Protein AF-G0NFL6-F1 (afdb_monomer_lite)

Radius of gyration: 31.04 Å; chains: 1; bounding box: 41×30×81 Å

Secondary structure (DSSP, 8-state):
-HHHHHH-HHHHHHHHHHHHHTT--HHHHHHHHHHHHHHHHH--SPPPPPPPPPPPP-SPPPPPHHHHHHHHHHHHHHHHHHHHT-

InterPro domains:
  IPR005485 Large ribosomal subunit protein uL18, eukaryota/archaea [PTHR23410] (1-79)
  IPR025607 Large ribosomal subunit protein uL18, C-terminal, eukaryotes [PF14204] (32-80)

pLDDT: mean 90.77, std 5.14, range [70.81, 97.56]

Sequence (86 aa):
MAYLKEEDEDRYKRQFSKFITAGLNADNLVGTYQKAHSNIRADPSPSAKKAAKPSKRHTGKKLTYDERKQAVADKKALLLQLKEQQ

Structure (mmCIF, N/CA/C/O backbone):
data_AF-G0NFL6-F1
#
_entry.id   AF-G0NFL6-F1
#
loop_
_atom_site.group_PDB
_atom_site.id
_atom_site.type_symbol
_atom_site.label_atom_id
_atom_site.label_alt_id
_atom_site.label_comp_id
_atom_site.label_asym_id
_atom_site.label_entity_id
_atom_site.label_seq_id
_atom_site.pdbx_PDB_ins_code
_atom_site.Cartn_x
_atom_site.Cartn_y
_atom_site.Cartn_z
_atom_site.occupancy
_atom_site.B_iso_or_equiv
_atom_site.auth_seq_id
_atom_site.auth_comp_id
_atom_site.auth_asym_id
_atom_site.auth_atom_id
_atom_site.pdbx_PDB_model_num
ATOM 1 N N . MET A 1 1 ? 13.198 7.387 -20.328 1.00 79.75 1 MET A N 1
ATOM 2 C CA . MET A 1 1 ? 14.232 6.544 -19.686 1.00 79.75 1 MET A CA 1
ATOM 3 C C . MET A 1 1 ? 15.571 6.693 -20.393 1.00 79.75 1 MET A C 1
ATOM 5 O O . MET A 1 1 ? 16.501 7.091 -19.716 1.00 79.75 1 MET A O 1
ATOM 9 N N . ALA A 1 2 ? 15.653 6.459 -21.711 1.00 84.31 2 ALA A N 1
ATOM 10 C CA . ALA A 1 2 ? 16.905 6.546 -22.479 1.00 84.31 2 ALA A CA 1
ATOM 11 C C . ALA A 1 2 ? 17.639 7.896 -22.337 1.00 84.31 2 ALA A C 1
ATOM 13 O O . ALA A 1 2 ? 18.747 7.916 -21.826 1.00 84.31 2 ALA A O 1
ATOM 14 N N . TYR A 1 3 ? 16.969 9.016 -22.629 1.00 87.31 3 TYR A N 1
ATOM 15 C CA . TYR A 1 3 ? 17.562 10.361 -22.532 1.00 87.31 3 TYR A CA 1
ATOM 16 C C . TYR A 1 3 ? 18.215 10.658 -21.171 1.00 87.31 3 TYR A C 1
ATOM 18 O O . TYR A 1 3 ? 19.356 11.084 -21.084 1.00 87.31 3 TYR A O 1
ATOM 26 N N . LEU A 1 4 ? 17.506 10.369 -20.077 1.00 87.88 4 LEU A N 1
ATOM 27 C CA . LEU A 1 4 ? 18.015 10.658 -18.737 1.00 87.88 4 LEU A CA 1
ATOM 28 C C . LEU A 1 4 ? 19.138 9.702 -18.316 1.00 87.88 4 LEU A C 1
ATOM 30 O O . LEU A 1 4 ? 19.946 10.059 -17.476 1.00 87.88 4 LEU A O 1
ATOM 34 N N . LYS A 1 5 ? 19.186 8.493 -18.884 1.00 84.94 5 LYS A N 1
ATOM 35 C CA . LYS A 1 5 ? 20.264 7.533 -18.630 1.00 84.94 5 LYS A CA 1
ATOM 36 C C . LYS A 1 5 ? 21.591 7.996 -19.244 1.00 84.94 5 LYS A C 1
ATOM 38 O O . LYS A 1 5 ? 22.634 7.672 -18.693 1.00 84.94 5 LYS A O 1
ATOM 43 N N . GLU A 1 6 ? 21.531 8.713 -20.363 1.00 85.56 6 GLU A N 1
ATOM 44 C CA . GLU A 1 6 ? 22.701 9.226 -21.087 1.00 85.56 6 GLU A CA 1
ATOM 45 C C . GLU A 1 6 ? 23.172 10.582 -20.540 1.00 85.56 6 GLU A C 1
ATOM 47 O O . GLU A 1 6 ? 24.369 10.800 -20.404 1.00 85.56 6 GLU A O 1
ATOM 52 N N . GLU A 1 7 ? 22.238 11.461 -20.169 1.00 86.62 7 GLU A N 1
ATOM 53 C CA . GLU A 1 7 ? 22.539 12.833 -19.733 1.00 86.62 7 GLU A CA 1
ATOM 54 C C . GLU A 1 7 ? 22.821 12.965 -18.224 1.00 86.62 7 GLU A C 1
ATOM 56 O O . GLU A 1 7 ? 23.670 13.756 -17.818 1.00 86.62 7 GLU A O 1
ATOM 61 N N . ASP A 1 8 ? 22.091 12.238 -17.364 1.00 89.62 8 ASP A N 1
ATOM 62 C CA . ASP A 1 8 ? 22.186 12.389 -15.903 1.00 89.62 8 ASP A CA 1
ATOM 63 C C . ASP A 1 8 ? 21.817 11.089 -15.165 1.00 89.62 8 ASP A C 1
ATOM 65 O O . ASP A 1 8 ? 20.658 10.816 -14.811 1.00 89.62 8 ASP A O 1
ATOM 69 N N . GLU A 1 9 ? 22.843 10.280 -14.900 1.00 86.62 9 GLU A N 1
ATOM 70 C CA . GLU A 1 9 ? 22.694 8.971 -14.265 1.00 86.62 9 GLU A CA 1
ATOM 71 C C . GLU A 1 9 ? 22.134 9.062 -12.831 1.00 86.62 9 GLU A C 1
ATOM 73 O O . GLU A 1 9 ? 21.399 8.172 -12.388 1.00 86.62 9 GLU A O 1
ATOM 78 N N . ASP A 1 10 ? 22.409 10.147 -12.106 1.00 89.62 10 ASP A N 1
ATOM 79 C CA . ASP A 1 10 ? 21.929 10.340 -10.737 1.00 89.62 10 ASP A CA 1
ATOM 80 C C . ASP A 1 10 ? 20.427 10.636 -10.714 1.00 89.62 10 ASP A C 1
ATOM 82 O O . ASP A 1 10 ? 19.667 10.038 -9.934 1.00 89.62 10 ASP A O 1
ATOM 86 N N . ARG A 1 11 ? 19.942 11.486 -11.629 1.00 90.69 11 ARG A N 1
ATOM 87 C CA . ARG A 1 11 ? 18.498 11.675 -11.824 1.00 90.69 11 ARG A CA 1
ATOM 88 C C . ARG A 1 11 ? 17.832 10.398 -12.314 1.00 90.69 11 ARG A C 1
ATOM 90 O O . ARG A 1 11 ? 16.716 10.115 -11.869 1.00 90.69 11 ARG A O 1
ATOM 97 N N . TYR A 1 12 ? 18.493 9.617 -13.170 1.00 91.19 12 TYR A N 1
ATOM 98 C CA . TYR A 1 12 ? 17.980 8.326 -13.626 1.00 91.19 12 TYR A CA 1
ATOM 99 C C . TYR A 1 12 ? 17.793 7.348 -12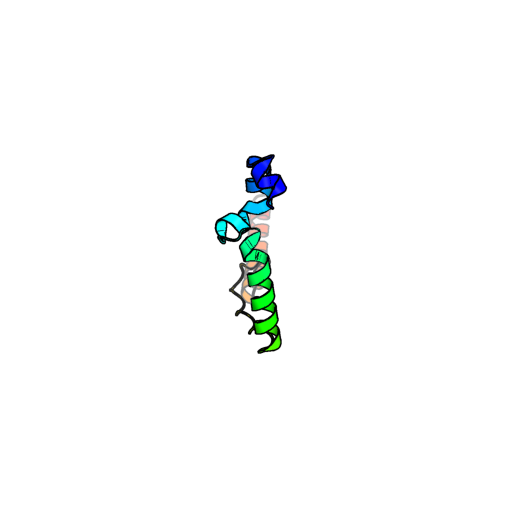.460 1.00 91.19 12 TYR A C 1
ATOM 101 O O . TYR A 1 12 ? 16.695 6.818 -12.276 1.00 91.19 12 TYR A O 1
ATOM 109 N N . LYS A 1 13 ? 18.809 7.174 -11.608 1.00 90.19 13 LYS A N 1
ATOM 110 C CA . LYS A 1 13 ? 18.730 6.332 -10.403 1.00 90.19 13 LYS A CA 1
ATOM 111 C C . LYS A 1 13 ? 17.628 6.801 -9.456 1.00 90.19 13 LYS A C 1
ATOM 113 O O . LYS A 1 13 ? 16.871 5.977 -8.943 1.00 90.19 13 LYS A O 1
ATOM 118 N N . ARG A 1 14 ? 17.471 8.116 -9.267 1.00 92.62 14 ARG A N 1
ATOM 119 C CA . ARG A 1 14 ? 16.427 8.679 -8.395 1.00 92.62 14 ARG A CA 1
ATOM 120 C C . ARG A 1 14 ? 15.017 8.418 -8.928 1.00 92.62 14 ARG A C 1
ATOM 122 O O . ARG A 1 14 ? 14.151 7.977 -8.174 1.00 92.62 14 ARG A O 1
ATOM 129 N N . GLN A 1 15 ? 14.777 8.692 -10.211 1.00 91.38 15 GLN A N 1
ATOM 130 C CA . GLN A 1 15 ? 13.446 8.590 -10.823 1.00 91.38 15 GLN A CA 1
ATOM 131 C C . GLN A 1 15 ? 13.041 7.141 -11.121 1.00 91.38 15 GLN A C 1
ATOM 133 O O . GLN A 1 15 ? 11.880 6.777 -10.946 1.00 91.38 15 GLN A O 1
ATOM 138 N N . PHE A 1 16 ? 13.994 6.304 -11.532 1.00 93.00 16 PHE A N 1
ATOM 139 C CA . PHE A 1 16 ? 13.740 4.943 -12.007 1.00 93.00 16 PHE A CA 1
ATOM 140 C C . PHE A 1 16 ? 14.253 3.854 -11.058 1.00 93.00 16 PHE A C 1
ATOM 142 O O . PHE A 1 16 ? 14.327 2.693 -11.450 1.00 93.00 16 PHE A O 1
ATOM 149 N N . SER A 1 17 ? 14.532 4.184 -9.793 1.00 92.44 17 SER A N 1
ATOM 150 C CA . SER A 1 17 ? 14.984 3.237 -8.756 1.00 92.44 17 SER A CA 1
ATOM 151 C C . SER A 1 17 ? 14.195 1.921 -8.739 1.00 92.44 17 SER A C 1
ATOM 153 O O . SER A 1 17 ? 14.782 0.846 -8.815 1.00 92.44 17 SER A O 1
ATOM 155 N N . LYS A 1 18 ? 12.857 1.988 -8.723 1.00 93.62 18 LYS A N 1
ATOM 156 C CA . LYS A 1 18 ? 11.991 0.794 -8.736 1.00 93.62 18 LYS A CA 1
ATOM 157 C C . LYS A 1 18 ? 12.110 -0.032 -10.020 1.00 93.62 18 LYS A C 1
ATOM 159 O O . LYS A 1 18 ? 12.033 -1.256 -9.966 1.00 93.62 18 LYS A O 1
ATOM 164 N N . PHE A 1 19 ? 12.296 0.624 -11.163 1.00 91.06 19 PHE A N 1
ATOM 165 C CA . PHE A 1 19 ? 12.477 -0.056 -12.447 1.00 91.06 19 PHE A CA 1
ATOM 166 C C . PHE A 1 19 ? 13.817 -0.790 -12.476 1.00 91.06 19 PHE A C 1
ATOM 168 O O . PHE A 1 19 ? 13.849 -1.960 -12.839 1.00 91.06 19 PHE A O 1
ATOM 175 N N . ILE A 1 20 ? 14.879 -0.160 -11.964 1.00 89.31 20 ILE A N 1
ATOM 176 C CA . ILE A 1 20 ? 16.199 -0.783 -11.811 1.00 89.31 20 ILE A CA 1
ATOM 177 C C . ILE A 1 20 ? 16.105 -2.013 -10.897 1.00 89.31 20 ILE A C 1
ATOM 179 O O . ILE A 1 20 ? 16.560 -3.087 -11.279 1.00 89.31 20 ILE A O 1
ATOM 183 N N . THR A 1 21 ? 15.438 -1.907 -9.738 1.00 92.31 21 THR A N 1
ATOM 184 C CA . THR A 1 21 ? 15.249 -3.062 -8.834 1.00 92.31 21 THR A CA 1
ATOM 185 C C . THR A 1 21 ? 14.420 -4.188 -9.453 1.00 92.31 21 THR A C 1
ATOM 187 O O . THR A 1 21 ? 14.577 -5.343 -9.073 1.00 92.31 21 THR A O 1
ATOM 190 N N . ALA A 1 22 ? 13.537 -3.861 -10.398 1.00 91.19 22 ALA A N 1
ATOM 191 C CA . ALA A 1 22 ? 12.692 -4.821 -11.099 1.00 91.19 22 ALA A CA 1
ATOM 192 C C . ALA A 1 22 ? 13.318 -5.348 -12.407 1.00 91.19 22 ALA A C 1
ATOM 194 O O . ALA A 1 22 ? 12.679 -6.138 -13.098 1.00 91.19 22 ALA A O 1
ATOM 195 N N . GLY A 1 23 ? 14.530 -4.906 -12.777 1.00 89.12 23 GLY A N 1
ATOM 196 C CA . GLY A 1 23 ? 15.175 -5.265 -14.047 1.00 89.12 23 GLY A CA 1
ATOM 197 C C . GLY A 1 23 ? 14.463 -4.709 -15.289 1.00 89.12 23 GLY A C 1
ATOM 198 O O . GLY A 1 23 ? 14.611 -5.245 -16.388 1.00 89.12 23 GLY A O 1
ATOM 199 N N . LEU A 1 24 ? 13.662 -3.654 -15.130 1.00 89.69 24 LEU A N 1
ATOM 200 C CA . LEU A 1 24 ? 12.911 -3.017 -16.206 1.00 89.69 24 LEU A CA 1
ATOM 201 C C . LEU A 1 24 ? 13.698 -1.839 -16.797 1.00 89.69 24 LEU A C 1
ATOM 203 O O . LEU A 1 24 ? 14.169 -0.962 -16.078 1.00 89.69 24 LEU A O 1
ATOM 207 N N . ASN A 1 25 ? 13.794 -1.817 -18.122 1.00 87.62 25 ASN A N 1
ATOM 208 C CA . ASN A 1 25 ? 14.487 -0.831 -18.945 1.00 87.62 25 ASN A CA 1
ATOM 209 C C . ASN A 1 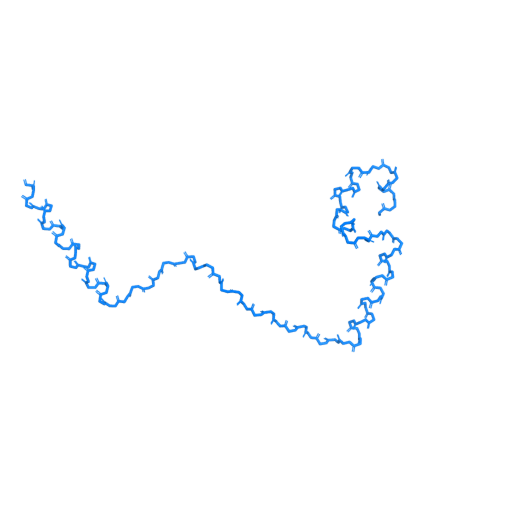25 ? 13.526 -0.274 -20.008 1.00 87.62 25 ASN A C 1
ATOM 211 O O . ASN A 1 25 ? 12.422 -0.782 -20.189 1.00 87.62 25 ASN A O 1
ATOM 215 N N . ALA A 1 26 ? 13.957 0.749 -20.749 1.00 88.50 26 ALA A N 1
ATOM 216 C CA . ALA A 1 26 ? 13.139 1.363 -21.799 1.00 88.50 26 ALA A CA 1
ATOM 217 C C . ALA A 1 26 ? 12.614 0.336 -22.825 1.00 88.50 26 ALA A C 1
ATOM 219 O O . ALA A 1 26 ? 11.440 0.381 -23.187 1.00 88.50 26 ALA A O 1
ATOM 220 N N . ASP A 1 27 ? 13.455 -0.623 -23.217 1.00 88.31 27 ASP A N 1
ATOM 221 C CA . ASP A 1 27 ? 13.148 -1.581 -24.285 1.00 88.31 27 ASP A CA 1
ATOM 222 C C . ASP A 1 27 ? 12.173 -2.680 -23.841 1.00 88.31 27 ASP A C 1
ATOM 224 O O . ASP A 1 27 ? 11.282 -3.084 -24.587 1.00 88.31 27 ASP A O 1
ATOM 228 N N . ASN A 1 28 ? 12.296 -3.160 -22.599 1.00 91.31 28 ASN A N 1
ATOM 229 C CA . ASN A 1 28 ? 11.458 -4.254 -22.094 1.00 91.31 28 ASN A CA 1
ATOM 230 C C . ASN A 1 28 ? 10.112 -3.776 -21.521 1.00 91.31 28 ASN A C 1
ATOM 232 O O . ASN A 1 28 ? 9.195 -4.581 -21.318 1.00 91.31 28 ASN A O 1
ATOM 236 N N . LEU A 1 29 ? 9.966 -2.469 -21.290 1.00 89.81 29 LEU A N 1
ATOM 237 C CA . LEU A 1 29 ? 8.777 -1.886 -20.686 1.00 89.81 29 LEU A CA 1
ATOM 238 C C . LEU A 1 29 ? 7.538 -2.076 -21.573 1.00 89.81 29 LEU A C 1
ATOM 240 O O . LEU A 1 29 ? 6.485 -2.487 -21.087 1.00 89.81 29 LEU A O 1
ATOM 244 N N . VAL A 1 30 ? 7.675 -1.846 -22.883 1.00 91.00 30 VAL A N 1
ATOM 245 C CA . VAL A 1 30 ? 6.573 -1.974 -23.853 1.00 91.00 30 VAL A CA 1
ATOM 246 C C . VAL A 1 30 ? 6.054 -3.412 -23.912 1.00 91.00 30 VAL A C 1
ATOM 248 O O . VAL A 1 30 ? 4.850 -3.642 -23.773 1.00 91.00 30 VAL A O 1
ATOM 251 N N . GLY A 1 31 ? 6.957 -4.390 -24.038 1.00 93.44 31 GLY A N 1
ATOM 252 C CA . GLY A 1 31 ? 6.588 -5.809 -24.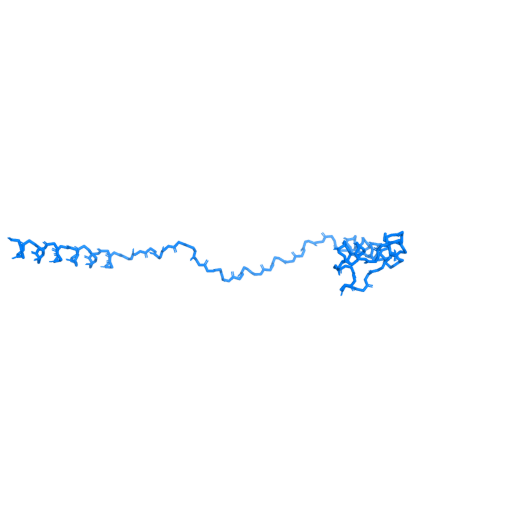071 1.00 93.44 31 GLY A CA 1
ATOM 253 C C . GLY A 1 31 ? 5.925 -6.275 -22.771 1.00 93.44 31 GLY A C 1
ATOM 254 O O . GLY A 1 31 ? 4.958 -7.039 -22.796 1.00 93.44 31 GLY A O 1
ATOM 255 N N . THR A 1 32 ? 6.378 -5.752 -21.628 1.00 93.00 32 THR A N 1
ATOM 256 C CA . THR A 1 32 ? 5.778 -6.049 -20.320 1.00 93.00 32 THR A CA 1
ATOM 257 C C . THR A 1 32 ? 4.323 -5.577 -20.247 1.00 93.00 32 THR A C 1
ATOM 259 O O . THR A 1 32 ? 3.456 -6.336 -19.808 1.00 93.00 32 THR A O 1
ATOM 262 N N . TYR A 1 33 ? 4.020 -4.366 -20.732 1.00 94.12 33 TYR A N 1
ATOM 263 C CA . TYR A 1 33 ? 2.648 -3.848 -20.754 1.00 94.12 33 TYR A CA 1
ATOM 264 C C . TYR A 1 33 ? 1.737 -4.606 -21.723 1.00 94.12 33 TYR A C 1
ATOM 266 O O . TYR A 1 33 ? 0.603 -4.928 -21.368 1.00 94.12 33 TYR A O 1
ATOM 274 N N . GLN A 1 34 ? 2.218 -4.955 -22.919 1.00 95.62 34 GLN A N 1
ATOM 275 C CA . GLN A 1 34 ? 1.439 -5.756 -23.872 1.00 95.62 34 GLN A CA 1
ATOM 276 C C . GLN A 1 34 ? 1.065 -7.127 -23.294 1.00 95.62 34 GLN A C 1
ATOM 278 O O . GLN A 1 34 ? -0.088 -7.563 -23.393 1.00 95.62 34 GLN A O 1
ATOM 283 N N . LYS A 1 35 ? 2.017 -7.784 -22.622 1.00 94.69 35 LYS A N 1
ATOM 284 C CA . LYS A 1 35 ? 1.774 -9.046 -21.918 1.00 94.69 35 LYS A CA 1
ATOM 285 C C . LYS A 1 35 ? 0.767 -8.873 -20.781 1.00 94.69 35 LYS A C 1
ATOM 287 O O . LYS A 1 35 ? -0.168 -9.661 -20.676 1.00 94.69 35 LYS A O 1
ATOM 292 N N . ALA A 1 36 ? 0.908 -7.822 -19.971 1.00 93.75 36 ALA A N 1
ATOM 293 C CA . ALA A 1 36 ? -0.031 -7.526 -18.889 1.00 93.75 36 ALA A CA 1
ATOM 294 C C . ALA A 1 36 ? -1.461 -7.321 -19.413 1.00 93.75 36 ALA A C 1
ATOM 296 O O . ALA A 1 36 ? -2.400 -7.910 -18.884 1.00 93.75 36 ALA A O 1
ATOM 297 N N . HIS A 1 37 ? -1.632 -6.558 -20.494 1.00 95.12 37 HIS A N 1
ATOM 298 C CA . HIS A 1 37 ? -2.939 -6.362 -21.118 1.00 95.12 37 HIS A CA 1
ATOM 299 C C . HIS A 1 37 ? -3.541 -7.656 -21.669 1.00 95.12 37 HIS A C 1
ATOM 301 O O . HIS A 1 37 ? -4.745 -7.863 -21.543 1.00 95.12 37 HIS A O 1
ATOM 307 N N . SER A 1 38 ? -2.726 -8.520 -22.274 1.00 95.75 38 SER A N 1
ATOM 308 C CA . SER A 1 38 ? -3.185 -9.823 -22.770 1.00 95.75 38 SER A CA 1
ATOM 309 C C . SER A 1 38 ? -3.675 -10.706 -21.620 1.00 95.75 38 SER A C 1
ATOM 311 O O . SER A 1 38 ? -4.758 -11.276 -21.703 1.00 95.75 38 SER A O 1
ATOM 313 N N . ASN A 1 39 ? -2.938 -10.725 -20.506 1.00 94.00 39 ASN A N 1
ATOM 314 C CA . ASN A 1 39 ? -3.312 -11.479 -19.310 1.00 94.00 39 ASN A CA 1
ATOM 315 C C . ASN A 1 39 ? -4.612 -10.961 -18.670 1.00 94.00 39 ASN A C 1
ATOM 317 O O . ASN A 1 39 ? -5.474 -11.762 -18.330 1.00 94.00 39 ASN A O 1
ATOM 321 N N . ILE A 1 40 ? -4.786 -9.637 -18.554 1.00 94.81 40 ILE A N 1
ATOM 322 C CA . ILE A 1 40 ? -6.009 -9.028 -17.994 1.00 94.81 40 ILE A CA 1
ATOM 323 C C . ILE A 1 40 ? -7.231 -9.300 -18.885 1.00 94.81 40 ILE A C 1
ATOM 325 O O . ILE A 1 40 ? -8.337 -9.462 -18.382 1.00 94.81 40 ILE A O 1
ATOM 329 N N . ARG A 1 41 ? -7.058 -9.345 -20.214 1.00 94.44 41 ARG A N 1
ATOM 330 C CA . ARG A 1 41 ? -8.154 -9.696 -21.133 1.00 94.44 41 ARG A CA 1
ATOM 331 C C . ARG A 1 41 ? -8.533 -11.172 -21.052 1.00 94.44 41 ARG A C 1
ATOM 333 O O . ARG A 1 41 ? -9.707 -11.484 -21.209 1.00 94.44 41 ARG A O 1
ATOM 340 N N . ALA A 1 42 ? -7.555 -12.054 -20.841 1.00 94.50 42 ALA A N 1
ATOM 341 C CA . ALA A 1 42 ? -7.790 -13.487 -20.703 1.00 94.50 42 ALA A CA 1
ATOM 342 C C . ALA A 1 42 ? -8.526 -13.831 -19.397 1.00 94.50 42 ALA A C 1
ATOM 344 O O . ALA A 1 42 ? -9.424 -14.667 -19.415 1.00 94.50 42 ALA A O 1
ATOM 345 N N . ASP A 1 43 ? -8.180 -13.165 -18.291 1.00 90.62 43 ASP A N 1
ATOM 346 C CA . ASP A 1 43 ? -8.874 -13.298 -17.009 1.00 90.62 43 ASP A CA 1
ATOM 347 C C . ASP A 1 43 ? -9.230 -11.913 -16.438 1.00 90.62 43 ASP A C 1
ATOM 349 O O . ASP A 1 43 ? -8.407 -11.282 -15.764 1.00 90.62 43 ASP A O 1
ATOM 353 N N . PRO A 1 44 ? -10.453 -11.415 -16.702 1.00 91.81 44 PRO A N 1
ATOM 354 C CA . PRO A 1 44 ? -10.912 -10.130 -16.187 1.00 91.81 44 PRO A CA 1
ATOM 355 C C . PRO A 1 44 ? -11.378 -10.208 -14.724 1.00 91.81 44 PRO A C 1
ATOM 357 O O . PRO A 1 44 ? -11.870 -9.211 -14.188 1.00 91.81 44 PRO A O 1
ATOM 360 N N . SER A 1 45 ? -11.295 -11.377 -14.078 1.00 90.94 45 SER A N 1
ATOM 361 C CA . SER A 1 45 ? -11.807 -11.549 -12.724 1.00 90.94 45 SER A CA 1
ATOM 362 C C . SER A 1 45 ? -10.954 -10.797 -11.688 1.00 90.94 45 SER A C 1
ATOM 364 O O . SER A 1 45 ? -9.733 -10.662 -11.823 1.00 90.94 45 SER A O 1
ATOM 366 N N . PRO A 1 46 ? -11.575 -10.250 -10.628 1.00 85.69 46 PRO A N 1
ATOM 367 C CA . PRO A 1 46 ? -10.837 -9.565 -9.582 1.00 85.69 46 PRO A CA 1
ATOM 368 C C . PRO A 1 46 ? -10.031 -10.568 -8.751 1.00 85.69 46 PRO A C 1
ATOM 370 O O . PRO A 1 46 ? -10.563 -11.564 -8.261 1.00 85.69 46 PRO A O 1
ATOM 373 N N . SER A 1 47 ? -8.758 -10.255 -8.500 1.00 83.12 47 SER A N 1
ATOM 374 C CA . SER A 1 47 ? -7.930 -11.033 -7.573 1.00 83.12 47 SER A CA 1
ATOM 375 C C . SER A 1 47 ? -8.595 -11.152 -6.196 1.00 83.12 47 SER A C 1
ATOM 377 O O . SER A 1 47 ? -9.134 -10.167 -5.676 1.00 83.12 47 SER A O 1
ATOM 379 N N . ALA A 1 48 ? -8.485 -12.324 -5.569 1.00 86.06 48 ALA A N 1
ATOM 380 C CA . ALA A 1 48 ? -9.010 -12.553 -4.229 1.00 86.06 48 ALA A CA 1
ATOM 381 C C . ALA A 1 48 ? -8.435 -11.545 -3.216 1.00 86.06 48 ALA A C 1
ATOM 383 O O . ALA A 1 48 ? -7.229 -11.274 -3.181 1.00 86.06 48 ALA A O 1
ATOM 384 N N . LYS A 1 49 ? -9.303 -10.996 -2.358 1.00 84.00 49 LYS A N 1
ATOM 385 C CA . LYS A 1 49 ? -8.877 -10.096 -1.281 1.00 84.00 49 LYS A CA 1
ATOM 386 C C . LYS A 1 49 ? -7.938 -10.849 -0.342 1.00 84.00 49 LYS A C 1
ATOM 388 O O . LYS A 1 49 ? -8.278 -11.913 0.168 1.00 84.00 49 LYS A O 1
ATOM 393 N N . LYS A 1 50 ? -6.765 -10.272 -0.075 1.00 84.75 50 LYS A N 1
ATOM 394 C CA . LYS A 1 50 ? -5.865 -10.793 0.959 1.00 84.75 50 LYS A CA 1
ATOM 395 C C . LYS A 1 50 ? -6.569 -10.707 2.313 1.00 84.75 50 LYS A C 1
ATOM 397 O O . LYS A 1 50 ? -7.198 -9.691 2.612 1.00 84.75 50 LYS A O 1
ATOM 402 N N . ALA A 1 51 ? -6.445 -11.757 3.122 1.00 84.50 51 ALA A N 1
ATOM 403 C CA . ALA A 1 51 ? -6.971 -11.756 4.480 1.00 84.50 51 ALA A CA 1
ATOM 404 C C . ALA A 1 51 ? -6.400 -10.563 5.260 1.00 84.50 51 ALA A C 1
ATOM 406 O O . ALA A 1 51 ? -5.202 -10.265 5.178 1.00 84.50 51 ALA A O 1
ATOM 407 N N . ALA A 1 52 ? -7.266 -9.864 5.995 1.00 81.75 52 ALA A N 1
ATOM 408 C CA . ALA A 1 52 ? -6.841 -8.753 6.829 1.00 81.75 52 ALA A CA 1
ATOM 409 C C . ALA A 1 52 ? -5.852 -9.272 7.879 1.00 81.75 52 ALA A C 1
ATOM 411 O O . ALA A 1 52 ? -6.165 -10.183 8.647 1.00 81.75 52 ALA A O 1
ATOM 412 N N . LYS A 1 53 ? -4.644 -8.700 7.907 1.00 82.69 53 LYS A N 1
ATOM 413 C CA . LYS A 1 53 ? -3.695 -8.977 8.987 1.00 82.69 53 LYS A CA 1
ATOM 414 C C . LYS A 1 53 ? -4.256 -8.395 10.289 1.00 82.69 53 LYS A C 1
ATOM 416 O O . LYS A 1 53 ? -4.826 -7.300 10.239 1.00 82.69 53 LYS A O 1
ATOM 421 N N . PRO A 1 54 ? -4.082 -9.067 11.440 1.00 81.25 54 PRO A N 1
ATOM 422 C CA . PRO A 1 54 ? -4.448 -8.479 12.721 1.00 81.25 54 PRO A CA 1
ATOM 423 C C . PRO A 1 54 ? -3.670 -7.169 12.895 1.00 81.25 54 PRO A C 1
ATOM 425 O O . PRO A 1 54 ? -2.439 -7.163 12.896 1.00 81.25 54 PRO A O 1
ATOM 428 N N . SER A 1 55 ? -4.385 -6.046 12.969 1.00 81.69 55 SER A N 1
ATOM 429 C CA . SER A 1 55 ? -3.781 -4.731 13.172 1.00 81.69 55 SER A CA 1
ATOM 430 C C . SER A 1 55 ? -3.686 -4.417 14.661 1.00 81.69 55 SER A C 1
ATOM 432 O O . SER A 1 55 ? -4.522 -4.836 15.468 1.00 81.69 55 SER A O 1
ATOM 434 N N . LYS A 1 56 ? -2.654 -3.658 15.046 1.00 85.44 56 LYS A N 1
ATOM 435 C CA . LYS A 1 56 ? -2.565 -3.120 16.403 1.00 85.44 56 LYS A CA 1
ATOM 436 C C . LYS A 1 56 ? -3.750 -2.184 16.622 1.00 85.44 56 LYS A C 1
ATOM 438 O O . LYS A 1 56 ? -3.983 -1.261 15.845 1.00 85.44 56 LYS A O 1
ATOM 443 N N . ARG A 1 57 ? -4.504 -2.416 17.691 1.00 84.19 57 ARG A N 1
ATOM 444 C CA . ARG A 1 57 ? -5.650 -1.576 18.027 1.00 84.19 57 ARG A CA 1
ATOM 445 C C . ARG A 1 57 ? -5.169 -0.227 18.569 1.00 84.19 57 ARG A C 1
ATOM 447 O O . ARG A 1 57 ? -4.407 -0.190 19.529 1.00 84.19 57 ARG A O 1
ATOM 454 N N . HIS A 1 58 ? -5.632 0.867 17.964 1.00 87.62 58 HIS A N 1
ATOM 455 C CA . HIS A 1 58 ? -5.292 2.233 18.388 1.00 87.62 58 HIS A CA 1
ATOM 456 C C . HIS A 1 58 ? -6.136 2.731 19.573 1.00 87.62 58 HIS A C 1
ATOM 458 O O . HIS A 1 58 ? -5.723 3.639 20.284 1.00 87.62 58 HIS A O 1
ATOM 464 N N . THR A 1 59 ? -7.317 2.147 19.799 1.00 89.00 59 THR A N 1
ATOM 465 C CA . THR A 1 59 ? -8.211 2.511 20.910 1.00 89.00 59 THR A CA 1
ATOM 466 C C . THR A 1 59 ? -7.992 1.619 22.137 1.00 89.00 59 THR A C 1
ATOM 468 O O . THR A 1 59 ? -7.622 0.452 22.010 1.00 89.00 59 THR A O 1
ATOM 471 N N . GLY A 1 60 ? -8.247 2.144 23.342 1.00 86.25 60 GLY A N 1
ATOM 472 C CA . GLY A 1 60 ? -8.156 1.391 24.606 1.00 86.25 60 GLY A CA 1
ATOM 473 C C . GLY A 1 60 ? -9.256 0.333 24.741 1.00 86.25 60 GLY A C 1
ATOM 474 O O . GLY A 1 60 ? -10.346 0.499 24.193 1.00 86.25 60 GLY A O 1
ATOM 475 N N . LYS A 1 61 ? -8.977 -0.830 25.354 1.00 89.31 61 LYS A N 1
ATOM 476 C CA . LYS A 1 61 ? -9.954 -1.941 25.497 1.00 89.31 61 LYS A CA 1
ATOM 477 C C . LYS A 1 61 ? -11.193 -1.455 26.249 1.00 89.31 61 LYS A C 1
ATOM 479 O O . LYS A 1 61 ? -11.070 -0.703 27.208 1.00 89.31 61 LYS A O 1
ATOM 484 N N . LYS A 1 62 ? -12.386 -1.857 25.794 1.00 92.56 62 LYS A N 1
ATOM 485 C CA . LYS A 1 62 ? -13.607 -1.592 26.560 1.00 92.56 62 LYS A CA 1
ATOM 486 C C . LYS A 1 62 ? -13.524 -2.369 27.872 1.00 92.56 62 LYS A C 1
ATOM 488 O O . LYS A 1 62 ? -13.320 -3.580 27.834 1.00 92.56 62 LYS A O 1
ATOM 493 N N . LEU A 1 63 ? -13.680 -1.658 28.985 1.00 93.69 63 LEU A N 1
ATOM 494 C CA . LEU A 1 63 ? -13.733 -2.25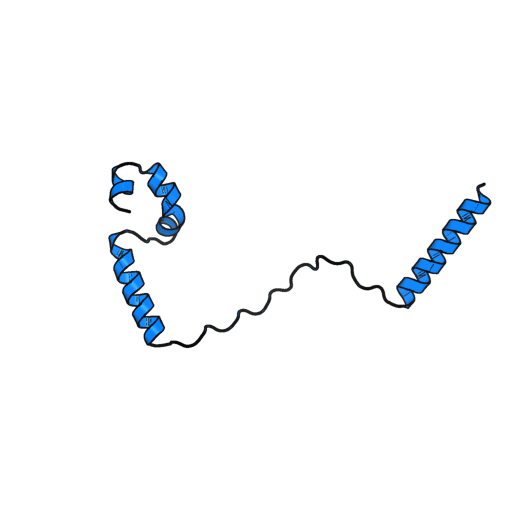8 30.312 1.00 93.69 63 LEU A CA 1
ATOM 495 C C . LEU A 1 63 ? -15.059 -3.005 30.493 1.00 93.69 63 LEU A C 1
ATOM 497 O O . LEU A 1 63 ? -16.139 -2.516 30.129 1.00 93.69 63 LEU A O 1
ATOM 501 N N . THR A 1 64 ? -14.966 -4.183 31.087 1.00 96.50 64 THR A N 1
ATOM 502 C CA . THR A 1 64 ? -16.104 -4.969 31.563 1.00 96.50 64 THR A CA 1
ATOM 503 C C . THR A 1 64 ? -16.832 -4.240 32.699 1.00 96.50 64 THR A C 1
ATOM 505 O O . THR A 1 64 ? -16.424 -3.163 33.145 1.00 96.50 64 THR A O 1
ATOM 508 N N . TYR A 1 65 ? -17.982 -4.765 33.121 1.00 96.75 65 TYR A N 1
ATOM 509 C CA . TYR A 1 65 ? -18.732 -4.181 34.233 1.00 96.75 65 TYR A CA 1
ATOM 510 C C . TYR A 1 65 ? -17.972 -4.313 35.561 1.00 96.75 65 TYR A C 1
ATOM 512 O O . TYR A 1 65 ? -17.864 -3.332 36.296 1.00 96.75 65 TYR A O 1
ATOM 520 N N . ASP A 1 66 ? -17.370 -5.475 35.817 1.00 96.56 66 ASP A N 1
ATOM 521 C CA . ASP A 1 66 ? -16.634 -5.741 37.057 1.00 96.56 66 ASP A CA 1
ATOM 522 C C . ASP A 1 66 ? -15.366 -4.889 37.164 1.00 96.56 66 ASP A C 1
ATOM 524 O O . ASP A 1 66 ? -15.134 -4.263 38.197 1.00 96.56 66 ASP A O 1
ATOM 528 N N . GLU A 1 67 ? -14.609 -4.741 36.068 1.00 96.50 67 GLU A N 1
ATOM 529 C CA . GLU A 1 67 ? -13.452 -3.831 36.009 1.00 96.50 67 GLU A CA 1
ATOM 530 C C . GLU A 1 67 ? -13.863 -2.374 36.284 1.00 96.50 67 GLU A C 1
ATOM 532 O O . GLU A 1 67 ? -13.161 -1.643 36.982 1.00 96.50 67 GLU A O 1
ATOM 537 N N . ARG A 1 68 ? -15.028 -1.941 35.776 1.00 96.94 68 ARG A N 1
ATOM 538 C CA . ARG A 1 68 ? -15.565 -0.601 36.065 1.00 96.94 68 ARG A CA 1
ATOM 539 C C . ARG A 1 68 ? -15.960 -0.448 37.531 1.00 96.94 68 ARG A C 1
ATOM 541 O O . ARG A 1 68 ? -15.699 0.602 38.113 1.00 96.94 68 ARG A O 1
ATOM 548 N N . LYS A 1 69 ? -16.574 -1.469 38.133 1.00 97.56 69 LYS A N 1
ATOM 549 C CA . LYS A 1 69 ? -16.955 -1.459 39.552 1.00 97.56 69 LYS A CA 1
ATOM 550 C C . LYS A 1 69 ? -15.722 -1.384 40.452 1.00 97.56 69 LYS A C 1
ATOM 552 O O . LYS A 1 69 ? -15.720 -0.584 41.386 1.00 97.56 69 LYS A O 1
ATOM 557 N N . GLN A 1 70 ? -14.676 -2.145 40.128 1.00 97.19 70 GLN A N 1
ATOM 558 C CA . GLN A 1 70 ? -13.412 -2.111 40.857 1.00 97.19 70 GLN A CA 1
ATOM 559 C C . GLN A 1 70 ? -12.744 -0.738 40.747 1.00 97.19 70 GLN A C 1
ATOM 561 O O . GLN A 1 70 ? -12.445 -0.132 41.767 1.00 97.19 70 GLN A O 1
ATOM 566 N N . ALA A 1 71 ? -12.648 -0.171 39.539 1.00 95.94 71 ALA A N 1
ATOM 567 C CA . ALA A 1 71 ? -12.082 1.166 39.347 1.00 95.94 71 ALA A CA 1
ATOM 568 C C . ALA A 1 71 ? -12.825 2.253 40.150 1.00 95.94 71 ALA A C 1
ATOM 570 O O . ALA A 1 71 ? -12.214 3.198 40.648 1.00 95.94 71 ALA A O 1
ATOM 571 N N . VAL A 1 72 ? -14.150 2.128 40.301 1.00 97.19 72 VAL A N 1
ATOM 572 C CA . VAL A 1 72 ? -14.941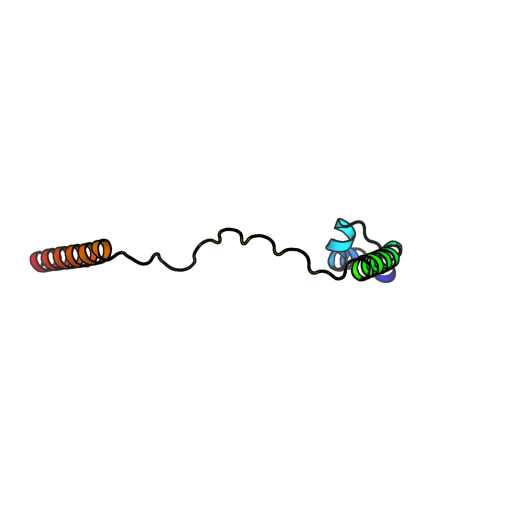 3.025 41.157 1.00 97.19 72 VAL A CA 1
ATOM 573 C C . VAL A 1 72 ? -14.635 2.799 42.640 1.00 97.19 72 VAL A C 1
ATOM 575 O O . VAL A 1 72 ? -14.528 3.778 43.378 1.00 97.19 72 VAL A O 1
ATOM 578 N N . ALA A 1 73 ? -14.505 1.548 43.084 1.00 97.06 73 ALA A N 1
ATOM 579 C CA . ALA A 1 73 ? -14.159 1.219 44.466 1.00 97.06 73 ALA A CA 1
ATOM 580 C C . ALA A 1 73 ? -12.762 1.743 44.836 1.00 97.06 73 ALA A C 1
ATOM 582 O O . ALA A 1 73 ? -12.630 2.457 45.828 1.00 97.06 73 ALA A O 1
ATOM 583 N N . ASP A 1 74 ? -11.764 1.497 43.986 1.00 96.75 74 ASP A N 1
ATOM 584 C CA . ASP A 1 74 ? -10.384 1.956 44.173 1.00 96.75 74 ASP A CA 1
ATOM 585 C C . ASP A 1 74 ? -10.317 3.485 44.229 1.00 96.75 74 ASP A C 1
ATOM 587 O O . ASP A 1 74 ? -9.688 4.064 45.114 1.00 96.75 74 ASP A O 1
ATOM 591 N N . LYS A 1 75 ? -11.044 4.165 43.330 1.00 97.25 75 LYS A N 1
ATOM 592 C CA . LYS A 1 75 ? -11.114 5.631 43.317 1.00 97.25 75 LYS A CA 1
ATOM 593 C C . LYS A 1 75 ? -11.743 6.190 44.594 1.00 97.25 75 LYS A C 1
ATOM 595 O O . LYS A 1 75 ? -11.293 7.220 45.086 1.00 97.25 75 LYS A O 1
ATOM 600 N N . LYS A 1 76 ? -12.773 5.533 45.137 1.00 97.00 76 LYS A N 1
ATOM 601 C CA . LYS A 1 76 ? -13.390 5.929 46.413 1.00 97.00 76 LYS A CA 1
ATOM 602 C C . LYS A 1 76 ? -12.444 5.707 47.593 1.00 97.00 76 LYS A C 1
ATOM 604 O O . LYS A 1 76 ? -12.339 6.594 48.433 1.00 97.00 76 LYS A O 1
ATOM 609 N N . ALA A 1 77 ? -11.756 4.567 47.639 1.00 96.69 77 ALA A N 1
ATOM 610 C CA . ALA A 1 77 ? -10.799 4.251 48.697 1.00 96.69 77 ALA A CA 1
ATOM 611 C C . ALA A 1 77 ? -9.632 5.250 48.720 1.00 96.69 77 ALA A C 1
ATOM 613 O O . ALA A 1 77 ? -9.307 5.793 49.773 1.00 96.69 77 ALA A O 1
ATOM 614 N N . LEU A 1 78 ? -9.078 5.571 47.546 1.00 96.38 78 LEU A N 1
ATOM 615 C CA . LEU A 1 78 ? -8.019 6.570 47.405 1.00 96.38 78 LEU A CA 1
ATOM 616 C C . LEU A 1 78 ? -8.466 7.955 47.897 1.00 96.38 78 LEU A C 1
ATOM 618 O O . LEU A 1 78 ? -7.730 8.629 48.610 1.00 96.38 78 LEU A O 1
ATOM 622 N N . LEU A 1 79 ? -9.680 8.381 47.533 1.00 96.69 79 LEU A N 1
ATOM 623 C CA . LEU A 1 79 ? -10.223 9.666 47.982 1.00 96.69 79 LEU A CA 1
ATOM 624 C C . LEU A 1 79 ? -10.429 9.719 49.498 1.00 96.69 79 LEU A C 1
ATOM 626 O O . LEU A 1 79 ? -10.231 10.777 50.091 1.00 96.69 79 LEU A O 1
ATOM 630 N N . LEU A 1 80 ? -10.817 8.605 50.122 1.00 96.56 80 LEU A N 1
ATOM 631 C CA . LEU A 1 80 ? -10.968 8.536 51.573 1.00 96.56 80 LEU A CA 1
ATOM 632 C C . LEU A 1 80 ? -9.611 8.666 52.276 1.00 96.56 80 LEU A C 1
ATOM 634 O O . LEU A 1 80 ? -9.481 9.501 53.163 1.00 96.56 80 LEU A O 1
ATOM 638 N N . GLN A 1 81 ? -8.589 7.939 51.815 1.00 94.94 81 GLN A N 1
ATOM 639 C CA . GLN A 1 81 ? -7.226 8.057 52.349 1.00 94.94 81 GLN A CA 1
ATOM 640 C C . GLN A 1 81 ? -6.664 9.476 52.217 1.00 94.94 81 GLN A C 1
ATOM 642 O O . GLN A 1 81 ? -6.074 9.997 53.157 1.00 94.94 81 GLN A O 1
ATOM 647 N N . LEU A 1 82 ? -6.871 10.126 51.067 1.00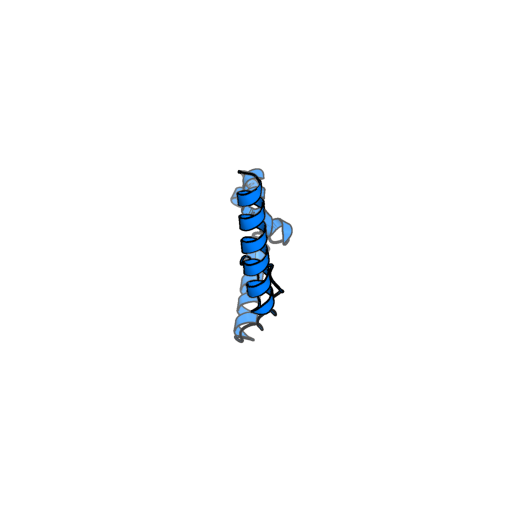 95.56 82 LEU A N 1
ATOM 648 C CA . LEU A 1 82 ? -6.437 11.511 50.864 1.00 95.56 82 LEU A CA 1
ATOM 649 C C . LEU A 1 82 ? -7.129 12.483 51.823 1.00 95.56 82 LEU A C 1
ATOM 651 O O . LEU A 1 82 ? -6.520 13.463 52.233 1.00 95.56 82 LEU A O 1
ATOM 655 N N . LYS A 1 83 ? -8.388 12.213 52.182 1.00 94.75 83 LYS A N 1
ATOM 656 C CA . LYS A 1 83 ? -9.135 13.020 53.149 1.00 94.75 83 LYS A CA 1
ATOM 657 C C . LYS A 1 83 ? -8.639 12.814 54.580 1.00 94.75 83 LYS A C 1
ATOM 659 O O . LYS A 1 83 ? -8.644 13.762 55.346 1.00 94.75 83 LYS A O 1
ATOM 664 N N . GLU A 1 84 ? -8.237 11.599 54.941 1.00 92.19 84 GLU A N 1
ATOM 665 C CA . GLU A 1 84 ? -7.687 11.286 56.270 1.00 92.19 84 GLU A CA 1
ATOM 666 C C . GLU A 1 84 ? -6.292 11.889 56.500 1.00 92.19 84 GLU A C 1
ATOM 668 O O . GLU A 1 84 ? -5.877 12.059 57.642 1.00 92.19 84 GLU A O 1
ATOM 673 N N . GLN A 1 85 ? -5.564 12.204 55.426 1.00 85.75 85 GLN A N 1
ATOM 674 C CA . GLN A 1 85 ? -4.246 12.846 55.477 1.00 85.75 85 GLN A CA 1
ATOM 675 C C . GLN A 1 85 ? -4.301 14.387 55.509 1.00 85.75 85 GLN A C 1
ATOM 677 O O . GLN A 1 85 ? -3.243 15.012 55.599 1.00 85.75 85 GLN A O 1
ATOM 682 N N . GLN A 1 86 ? -5.491 14.991 55.403 1.00 70.81 86 GLN A N 1
ATOM 683 C CA . GLN A 1 86 ? -5.721 16.439 55.526 1.00 70.81 86 GLN A CA 1
ATOM 684 C C . GLN A 1 86 ? -6.133 16.817 56.947 1.00 70.81 86 GLN A C 1
ATOM 686 O O . GLN A 1 86 ? -5.667 17.885 57.402 1.00 70.81 86 GLN A O 1
#

Organism: Caenorhabditis brenneri (NCBI:txid135651)

Foldseek 3Di:
DVVCVVVPVPVVCVVCVVCVVVVHDPVCPVVVVVVVVVVCVVPVDDDDDDPDDDDDDPDDDDDDPVSVVVVVVVVVVVVVVVVVVD